Protein AF-A0A7R9VMQ3-F1 (afdb_monomer_lite)

Radius of gyration: 36.87 Å; chains: 1; bounding box: 60×58×88 Å

Organism: NCBI:txid2749911

InterPro domains:
  IPR011400 Eukaryotic translation initiation factor 3 subunit B [PTHR14068] (1-100)

Secondary structure (DSSP, 8-state):
---SSHHHHHHHHHHHTT-B-SSS-B-----HHHHHHHHSS--PPPPPPPPPPP-PPP-TTGGGG-TT-PEEEEEEETTEEEEEEE---SPPP-S--SHHHHHTT--

Sequence (107 aa):
VEFETAEEARQAVEVLADYKFDKNHSLSVYPYMRALELADVEEEEFTEPEPAPFVERPNTTSWLEDPSQRDEYVTRHGKETIVHWSDGKTDPVVDYAGEREKKAGVS

Foldseek 3Di:
DDDPDPVVLVVCQVPQDQDDPDPPDHDHHDDPVVVVVVVPDDPDDDDDDDDDDDDDDPDPCVLCVPPQNWDWDWDDDDPDIDIDTDNVPDDDDCPDDCVVCVVVVND

Structure (mmCIF, N/CA/C/O backbone):
data_AF-A0A7R9VMQ3-F1
#
_entry.id   AF-A0A7R9VMQ3-F1
#
loop_
_atom_site.group_PDB
_atom_site.id
_atom_site.type_symbol
_atom_site.label_atom_id
_atom_site.label_alt_id
_atom_site.label_comp_id
_atom_site.label_asym_id
_atom_site.label_entity_id
_atom_site.label_seq_id
_atom_site.pdbx_PDB_ins_code
_atom_site.Cartn_x
_atom_site.Cartn_y
_atom_site.Cartn_z
_atom_site.occupancy
_atom_site.B_iso_or_equiv
_atom_site.auth_seq_id
_atom_site.auth_comp_id
_atom_site.auth_asym_id
_atom_site.auth_atom_id
_atom_site.pdbx_PDB_model_num
ATOM 1 N N . VAL A 1 1 ? -30.090 -5.704 23.207 1.00 86.38 1 VAL A N 1
ATOM 2 C CA . VAL A 1 1 ? -30.437 -4.559 24.081 1.00 86.38 1 VAL A CA 1
ATOM 3 C C . VAL A 1 1 ? -30.575 -3.353 23.182 1.00 86.38 1 VAL A C 1
ATOM 5 O O . VAL A 1 1 ? -29.769 -3.225 22.268 1.00 86.38 1 VAL A O 1
ATOM 8 N N . GLU A 1 2 ? -31.597 -2.539 23.401 1.00 91.31 2 GLU A N 1
ATOM 9 C CA . GLU A 1 2 ? -31.855 -1.326 22.625 1.00 91.31 2 GLU A CA 1
ATOM 10 C C . GLU A 1 2 ? -31.667 -0.109 23.533 1.00 91.31 2 GLU A C 1
ATOM 12 O O . GLU A 1 2 ? -31.977 -0.176 24.723 1.00 91.31 2 GLU A O 1
ATOM 17 N N . PHE A 1 3 ? -31.123 0.969 22.975 1.00 93.25 3 PHE A N 1
ATOM 18 C CA . PHE A 1 3 ? -30.899 2.246 23.653 1.00 93.25 3 PHE A CA 1
ATOM 19 C C . PHE A 1 3 ? -31.629 3.342 22.881 1.00 93.25 3 PHE A C 1
ATOM 21 O O . PHE A 1 3 ? -31.793 3.231 21.664 1.00 93.25 3 PHE A O 1
ATOM 28 N N . GLU A 1 4 ? -32.054 4.398 23.573 1.00 94.00 4 GLU A N 1
ATOM 29 C CA . GLU A 1 4 ? -32.769 5.510 22.940 1.00 94.00 4 GLU A CA 1
ATOM 30 C C . GLU A 1 4 ? -31.830 6.334 22.056 1.00 94.00 4 GLU A C 1
ATOM 32 O O . GLU A 1 4 ? -32.233 6.833 21.002 1.00 94.00 4 GLU A O 1
ATOM 37 N N . THR A 1 5 ? -30.556 6.438 22.450 1.00 95.38 5 THR A N 1
ATOM 38 C CA . THR A 1 5 ? -29.541 7.166 21.687 1.00 95.38 5 THR A CA 1
ATO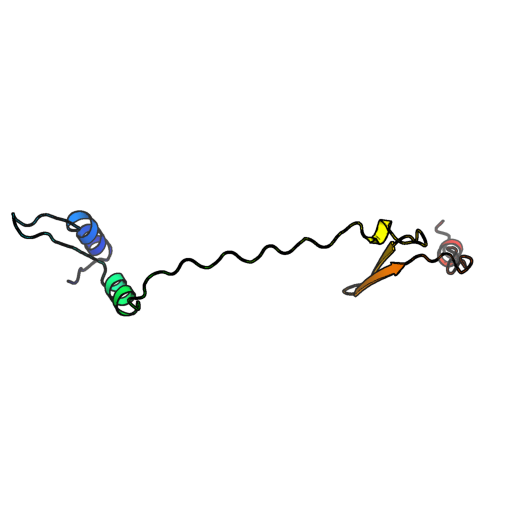M 39 C C . THR A 1 5 ? -28.323 6.310 21.342 1.00 95.38 5 THR A C 1
ATOM 41 O O . THR A 1 5 ? -27.923 5.393 22.061 1.00 95.38 5 THR A O 1
ATOM 44 N N . ALA A 1 6 ? -27.669 6.654 20.228 1.00 92.50 6 ALA A N 1
ATOM 45 C CA . ALA A 1 6 ? -26.414 6.019 19.827 1.00 92.50 6 ALA A CA 1
ATOM 46 C C . ALA A 1 6 ? -25.276 6.267 20.833 1.00 92.50 6 ALA A C 1
ATOM 48 O O . ALA A 1 6 ? -24.347 5.469 20.917 1.00 92.50 6 ALA A O 1
ATOM 49 N N . G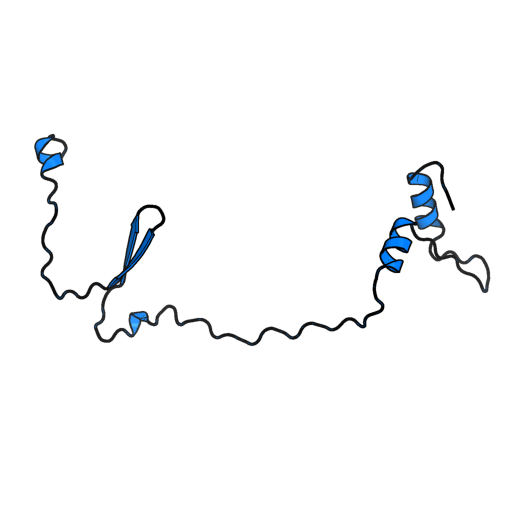LU A 1 7 ? -25.341 7.368 21.582 1.00 94.75 7 GLU A N 1
ATOM 50 C CA . GLU A 1 7 ? -24.322 7.721 22.566 1.00 94.75 7 GLU A CA 1
ATOM 51 C C . GLU A 1 7 ? -24.403 6.829 23.806 1.00 94.75 7 GLU A C 1
ATOM 53 O O . GLU A 1 7 ? -23.390 6.284 24.235 1.00 94.75 7 GLU A O 1
ATOM 58 N N . GLU A 1 8 ? -25.611 6.579 24.314 1.00 93.50 8 GLU A N 1
ATOM 59 C CA . GLU A 1 8 ? -25.837 5.631 25.413 1.00 93.50 8 GLU A CA 1
ATOM 60 C C . GLU A 1 8 ? -25.359 4.222 25.052 1.00 93.50 8 GLU A C 1
ATOM 62 O O . GLU A 1 8 ? -24.715 3.557 25.862 1.00 93.50 8 GLU A O 1
ATOM 67 N N . ALA A 1 9 ? -25.607 3.781 23.814 1.00 93.44 9 ALA A N 1
ATOM 68 C CA . ALA A 1 9 ? -25.124 2.490 23.336 1.00 93.44 9 ALA A CA 1
ATOM 69 C C . ALA A 1 9 ? -23.587 2.408 23.332 1.00 93.44 9 ALA A C 1
ATOM 71 O O . ALA A 1 9 ? -23.027 1.373 23.697 1.00 93.44 9 ALA A O 1
ATOM 72 N N . ARG A 1 10 ? -22.891 3.488 22.948 1.00 93.50 10 ARG A N 1
ATOM 73 C CA . ARG A 1 10 ? -21.419 3.544 22.992 1.00 93.50 10 ARG A CA 1
ATOM 74 C C . ARG A 1 10 ? -20.894 3.544 24.420 1.00 93.50 10 ARG A C 1
ATOM 76 O O . ARG A 1 10 ? -19.988 2.772 24.717 1.00 93.50 10 ARG A O 1
ATOM 83 N N . GLN A 1 11 ? -21.492 4.344 25.298 1.00 95.12 11 GLN A N 1
ATOM 84 C CA . GLN A 1 11 ? -21.124 4.381 26.714 1.00 95.12 11 GLN A CA 1
ATOM 85 C C . GLN A 1 11 ? -21.321 3.018 27.379 1.00 95.12 11 GLN A C 1
ATOM 87 O O . GLN A 1 11 ? -20.475 2.577 28.152 1.00 95.12 11 GLN A O 1
ATOM 92 N N . ALA A 1 12 ? -22.400 2.307 27.045 1.00 93.62 12 ALA A N 1
ATOM 93 C CA . ALA A 1 12 ? -22.627 0.958 27.545 1.00 93.62 12 ALA A CA 1
ATOM 94 C C . ALA A 1 12 ? -21.522 -0.015 27.109 1.00 93.62 12 ALA A C 1
ATOM 96 O O . ALA A 1 12 ? -21.071 -0.812 27.928 1.00 93.62 12 ALA A O 1
ATOM 97 N N . VAL A 1 13 ? -21.053 0.059 25.857 1.00 94.56 13 VAL A N 1
ATOM 98 C CA . VAL A 1 13 ? -19.908 -0.744 25.391 1.00 94.56 13 VAL A CA 1
ATOM 99 C C . VAL A 1 13 ? -18.642 -0.378 26.168 1.00 94.56 13 VAL A C 1
ATOM 101 O O . VAL A 1 13 ? -17.968 -1.271 26.665 1.00 94.56 13 VAL A O 1
ATOM 104 N N . GLU A 1 14 ? -18.340 0.911 26.320 1.00 94.44 14 GLU A N 1
ATOM 105 C CA . GLU A 1 14 ? -17.126 1.382 27.003 1.00 94.44 14 GLU A CA 1
ATOM 106 C C . GLU A 1 14 ? -17.073 0.970 28.482 1.00 94.44 14 GLU A C 1
ATOM 108 O O . GLU A 1 14 ? -16.021 0.580 28.982 1.00 94.44 14 GLU A O 1
ATOM 113 N N . VAL A 1 15 ? -18.207 1.027 29.183 1.00 93.88 15 VAL A N 1
ATOM 114 C CA . VAL A 1 15 ? -18.274 0.745 30.625 1.00 93.88 15 VAL A CA 1
ATOM 115 C C . VAL A 1 15 ? -18.401 -0.749 30.925 1.00 93.88 15 VAL A C 1
ATOM 117 O O . VAL A 1 15 ? -17.883 -1.216 31.940 1.00 93.88 15 VAL A O 1
ATOM 120 N N . LEU A 1 16 ? -19.131 -1.500 30.095 1.00 95.06 16 LEU A N 1
ATOM 121 C CA . LEU A 1 16 ? -19.510 -2.882 30.404 1.00 95.06 16 LEU A CA 1
ATOM 122 C C . LEU A 1 16 ? -18.670 -3.934 29.677 1.00 95.06 16 LEU A C 1
ATOM 124 O O . LEU A 1 16 ? -18.741 -5.106 30.057 1.00 95.06 16 LEU A O 1
ATOM 128 N N . ALA A 1 17 ? -17.893 -3.562 28.655 1.00 92.94 17 ALA A N 1
ATOM 129 C CA . ALA A 1 17 ? -16.967 -4.495 28.024 1.00 92.94 17 ALA A CA 1
ATOM 130 C C . ALA A 1 17 ? -15.947 -5.011 29.052 1.00 92.94 17 ALA A C 1
ATOM 132 O O . ALA A 1 17 ? -15.322 -4.244 29.780 1.00 92.94 17 ALA A O 1
ATOM 133 N N . ASP A 1 18 ? -15.829 -6.335 29.133 1.00 93.06 18 ASP A N 1
ATOM 134 C CA . ASP A 1 18 ? -14.958 -7.078 30.049 1.00 93.06 18 ASP A CA 1
ATOM 135 C C . ASP A 1 18 ? -15.238 -6.864 31.548 1.00 93.06 18 ASP A C 1
ATOM 137 O O . ASP A 1 18 ? -14.464 -7.294 32.413 1.00 93.06 18 ASP A O 1
ATOM 141 N N . TYR A 1 19 ? -16.384 -6.268 31.891 1.00 93.69 19 TYR A N 1
ATOM 142 C CA . TYR A 1 19 ? -16.769 -6.028 33.276 1.00 93.69 19 TYR A CA 1
ATOM 143 C C . TYR A 1 19 ? -16.957 -7.347 34.042 1.00 93.69 19 TYR A C 1
ATOM 145 O O . TYR A 1 19 ? -17.706 -8.235 33.624 1.00 93.69 19 TYR A O 1
ATOM 153 N N . LYS A 1 20 ? -16.302 -7.477 35.204 1.00 95.00 20 LYS A N 1
ATOM 154 C CA . LYS A 1 20 ? -16.470 -8.619 36.117 1.00 95.00 20 LYS A CA 1
ATOM 155 C C . LYS A 1 20 ? -17.749 -8.443 36.924 1.00 95.00 20 LYS A C 1
ATOM 157 O O . LYS A 1 20 ? -17.775 -7.696 37.897 1.00 95.00 20 LYS A O 1
ATOM 162 N N . PHE A 1 21 ? -18.796 -9.150 36.513 1.00 92.50 21 PHE A N 1
ATOM 163 C CA . PHE A 1 21 ? -20.097 -9.099 37.169 1.00 92.50 21 PHE A CA 1
ATOM 164 C C . PHE A 1 21 ? -20.063 -9.793 38.534 1.00 92.50 21 PHE A C 1
ATOM 166 O O . PHE A 1 21 ? -20.564 -9.263 39.521 1.00 92.50 21 PHE A O 1
ATOM 173 N N . ASP A 1 22 ? -19.407 -10.952 38.604 1.00 94.25 22 ASP A N 1
ATOM 174 C CA . ASP A 1 22 ? -19.103 -11.638 39.856 1.00 94.25 22 ASP A CA 1
ATOM 175 C C . ASP A 1 22 ? -17.830 -12.496 39.718 1.00 94.25 22 ASP A C 1
ATOM 177 O O . ASP A 1 22 ? -17.041 -12.333 38.785 1.00 94.25 22 ASP A O 1
ATOM 181 N N . LYS A 1 23 ? -17.593 -13.407 40.672 1.00 93.50 23 LYS A N 1
ATOM 182 C CA . LYS A 1 23 ? -16.400 -14.265 40.696 1.00 93.50 23 LYS A CA 1
ATOM 183 C C . LYS A 1 23 ? -16.254 -15.146 39.446 1.00 93.50 23 LYS A C 1
ATOM 185 O O . LYS A 1 23 ? -15.127 -15.440 39.056 1.00 93.50 23 LYS A O 1
ATOM 190 N N . ASN A 1 24 ? -17.364 -15.581 38.857 1.00 95.62 24 ASN A N 1
ATOM 191 C CA . ASN A 1 24 ? -17.391 -16.559 37.772 1.00 95.62 24 ASN A CA 1
ATOM 192 C C . ASN A 1 24 ? -17.907 -15.974 36.451 1.00 95.62 24 ASN A C 1
ATOM 194 O O . ASN A 1 24 ? -17.747 -16.618 35.417 1.00 95.62 24 ASN A O 1
ATOM 198 N N . HIS A 1 25 ? -18.490 -14.773 36.463 1.00 94.62 25 HIS A N 1
ATOM 199 C CA . HIS A 1 25 ? -19.091 -14.167 35.279 1.00 94.62 25 HIS A CA 1
ATOM 200 C C . HIS A 1 25 ? -18.426 -12.837 34.906 1.00 94.62 25 HIS A C 1
ATOM 202 O O . HIS A 1 25 ? -18.245 -11.940 35.732 1.00 94.62 25 HIS A O 1
ATOM 208 N N . SER A 1 26 ? -18.107 -12.699 33.621 1.00 94.31 26 SER A N 1
ATOM 209 C CA . SER A 1 26 ? -17.750 -11.433 32.979 1.00 94.31 26 SER A CA 1
ATOM 210 C C . SER A 1 26 ? -18.707 -11.138 31.838 1.00 94.31 26 SER A C 1
ATOM 212 O O . SER A 1 26 ? -19.237 -12.055 31.213 1.00 94.31 26 SER A O 1
ATOM 214 N N . LEU A 1 27 ? -18.915 -9.853 31.583 1.00 94.44 27 LEU A N 1
ATOM 215 C CA . LEU A 1 27 ? -19.725 -9.370 30.479 1.00 94.44 27 LEU A CA 1
ATOM 216 C C . LEU A 1 27 ? -18.830 -9.043 29.285 1.00 94.44 27 LEU A C 1
ATOM 218 O O . LEU A 1 27 ? -17.762 -8.461 29.444 1.00 94.44 27 LEU A O 1
ATOM 222 N N . SER A 1 28 ? -19.300 -9.383 28.089 1.00 94.00 28 SER A N 1
ATOM 223 C CA . SER A 1 28 ? -18.720 -8.934 26.825 1.00 94.00 28 SER A CA 1
ATOM 224 C C . SER A 1 28 ? -19.826 -8.249 26.037 1.00 94.00 28 SER A C 1
ATOM 226 O O . SER A 1 28 ? -20.886 -8.834 25.806 1.00 94.00 28 SER A O 1
ATOM 228 N N . VAL A 1 29 ? -19.607 -6.987 25.680 1.00 94.62 29 VAL A N 1
ATOM 229 C CA . VAL A 1 29 ? -20.619 -6.135 25.052 1.00 94.62 29 VAL A CA 1
ATOM 230 C C . VAL A 1 29 ? -20.081 -5.652 23.715 1.00 94.62 29 VAL A C 1
ATOM 232 O O . VAL A 1 29 ? -19.010 -5.057 23.654 1.00 94.62 29 VAL A O 1
ATOM 235 N N . TYR A 1 30 ? -20.835 -5.901 22.645 1.00 93.38 30 TYR A N 1
ATOM 236 C CA . TYR A 1 30 ? -20.479 -5.506 21.284 1.00 93.38 30 TYR A CA 1
ATOM 237 C C . TYR A 1 30 ? -21.651 -4.789 20.608 1.00 93.38 30 TYR A C 1
ATOM 239 O O . TYR A 1 30 ? -22.810 -5.122 20.877 1.00 93.38 30 TYR A O 1
ATOM 247 N N . PRO A 1 31 ? -21.382 -3.834 19.699 1.00 93.94 31 PRO A N 1
ATOM 248 C CA . PRO A 1 31 ? -22.414 -3.268 18.841 1.00 93.94 31 PRO A CA 1
ATOM 249 C C . PRO A 1 31 ? -23.104 -4.353 18.009 1.00 93.94 31 PRO A C 1
ATOM 251 O O . PRO A 1 31 ? -22.452 -5.267 17.509 1.00 93.94 31 PRO A O 1
ATOM 254 N N . TYR A 1 32 ? -24.410 -4.211 17.781 1.00 92.69 32 TYR A N 1
ATOM 255 C CA . TYR A 1 32 ? -25.174 -5.178 16.985 1.00 92.69 32 TYR A CA 1
ATOM 256 C C . TYR A 1 32 ? -24.612 -5.355 15.565 1.00 92.69 32 TYR A C 1
ATOM 258 O O . TYR A 1 32 ? -24.455 -6.478 15.099 1.00 92.69 32 TYR A O 1
ATOM 266 N N . MET A 1 33 ? -24.213 -4.254 14.919 1.00 91.69 33 MET A N 1
ATOM 267 C CA . MET A 1 33 ? -23.572 -4.284 13.597 1.00 91.69 33 MET A CA 1
ATOM 268 C C . MET A 1 33 ? -22.321 -5.170 13.581 1.00 91.69 33 MET A C 1
ATOM 270 O O . MET A 1 33 ? -22.125 -5.932 12.643 1.00 91.69 33 MET A O 1
ATOM 274 N N . ARG A 1 34 ? -21.518 -5.139 14.652 1.00 91.44 34 ARG A N 1
ATOM 275 C CA . ARG A 1 34 ? -20.313 -5.964 14.764 1.00 91.44 34 ARG A CA 1
ATOM 276 C C . ARG A 1 34 ? -20.645 -7.454 14.851 1.00 91.44 34 ARG A C 1
ATOM 278 O O . ARG A 1 34 ? -19.911 -8.270 14.309 1.00 91.44 34 ARG A O 1
ATOM 285 N N . ALA A 1 35 ? -21.736 -7.808 15.527 1.00 90.38 35 ALA A N 1
ATOM 286 C CA . ALA A 1 35 ? -22.190 -9.193 15.603 1.00 90.38 35 ALA A CA 1
ATOM 287 C C . ALA 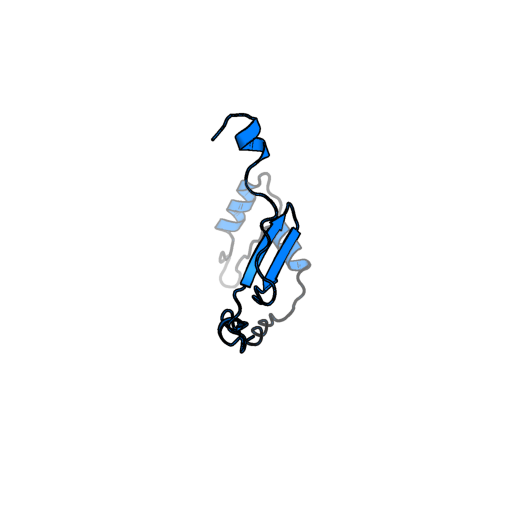A 1 35 ? -22.664 -9.710 14.236 1.00 90.38 35 ALA A C 1
ATOM 289 O O . ALA A 1 35 ? -22.387 -10.856 13.905 1.00 90.38 35 ALA A O 1
ATOM 290 N N . LEU A 1 36 ? -23.325 -8.864 13.437 1.00 92.94 36 LEU A N 1
ATOM 291 C CA . LEU A 1 36 ? -23.708 -9.211 12.066 1.00 92.94 36 LEU A CA 1
ATOM 292 C C . LEU A 1 36 ? -22.487 -9.399 11.166 1.00 92.94 36 LEU A C 1
ATOM 294 O O . LEU A 1 36 ? -22.399 -10.408 10.483 1.00 92.9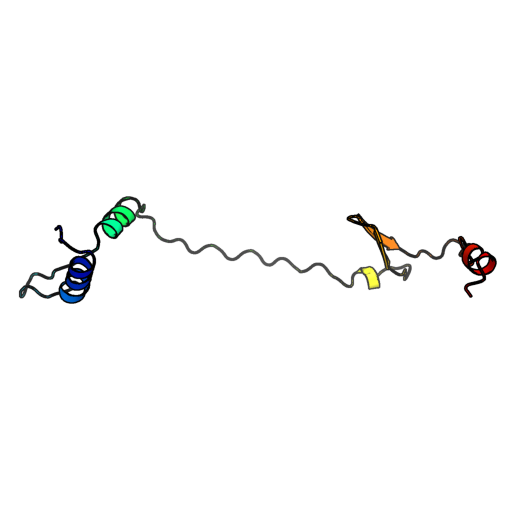4 36 LEU A O 1
ATOM 298 N N . GLU A 1 37 ? -21.521 -8.477 11.219 1.00 90.38 37 GLU A N 1
ATOM 299 C CA . GLU A 1 37 ? -20.264 -8.613 10.470 1.00 90.38 37 GLU A CA 1
ATOM 300 C C . GLU A 1 37 ? -19.557 -9.931 10.784 1.00 90.38 37 GLU A C 1
ATOM 302 O O . GLU A 1 37 ? -19.085 -10.602 9.879 1.00 90.38 37 GLU A O 1
ATOM 307 N N . LEU A 1 38 ? -19.481 -10.304 12.064 1.00 87.00 38 LEU A N 1
ATOM 308 C CA . LEU A 1 38 ? -18.827 -11.538 12.493 1.00 87.00 38 LEU A CA 1
ATOM 309 C C . LEU A 1 38 ? -19.624 -12.799 12.143 1.00 87.00 38 LEU A C 1
ATOM 311 O O . LEU A 1 38 ? -19.021 -13.856 12.017 1.00 87.00 38 LEU A O 1
ATOM 315 N N . ALA A 1 39 ? -20.947 -12.706 11.995 1.00 89.25 39 ALA A N 1
ATOM 316 C CA . ALA A 1 39 ? -21.781 -13.846 11.620 1.00 89.25 39 ALA A CA 1
ATOM 317 C C . ALA A 1 39 ? -21.549 -14.292 10.167 1.00 89.25 39 ALA A C 1
ATOM 319 O O . ALA A 1 39 ? -21.725 -15.469 9.864 1.00 89.25 39 ALA A O 1
ATOM 320 N N . ASP A 1 40 ? -21.143 -13.362 9.300 1.00 87.75 40 ASP A N 1
ATOM 321 C CA . ASP A 1 40 ? -20.875 -13.616 7.881 1.00 87.75 40 ASP A CA 1
ATOM 322 C C . ASP A 1 40 ? -19.391 -13.924 7.593 1.00 87.75 40 ASP A C 1
ATOM 324 O O . ASP A 1 40 ? -19.031 -14.221 6.454 1.00 87.75 40 ASP A O 1
ATOM 328 N N . VAL A 1 41 ? -18.510 -13.838 8.597 1.00 85.50 41 VAL A N 1
ATOM 329 C CA . VAL A 1 41 ? -17.090 -14.182 8.444 1.00 85.50 41 VAL A CA 1
ATOM 330 C C . VAL A 1 41 ? -16.936 -15.696 8.528 1.00 85.50 41 VAL A C 1
ATOM 332 O O . VAL A 1 41 ? -17.247 -16.304 9.550 1.00 85.50 41 VAL A O 1
ATOM 335 N N . GLU A 1 42 ? -16.428 -16.302 7.458 1.00 81.81 42 GLU A N 1
ATOM 336 C CA . GLU A 1 42 ? -16.066 -17.717 7.454 1.00 81.81 42 GLU A CA 1
ATOM 337 C C . GLU A 1 42 ? -14.909 -17.965 8.437 1.00 81.81 42 GLU A C 1
ATOM 339 O O . GLU A 1 42 ? -13.933 -17.211 8.487 1.00 81.81 42 GLU A O 1
ATOM 344 N N . GLU A 1 43 ? -15.031 -19.020 9.248 1.00 79.06 43 GLU A N 1
ATOM 345 C CA . GLU A 1 43 ? -13.979 -19.466 10.165 1.00 79.06 43 GLU A CA 1
ATOM 346 C C . GLU A 1 43 ? -12.852 -20.147 9.369 1.00 79.06 43 GLU A C 1
ATOM 348 O O . GLU A 1 43 ? -12.717 -21.369 9.365 1.00 79.06 43 GLU A O 1
ATOM 353 N N . GLU A 1 44 ? -12.052 -19.353 8.659 1.00 83.00 44 GLU A N 1
ATOM 354 C CA . GLU A 1 44 ? -10.859 -19.826 7.958 1.00 83.00 44 GLU A CA 1
ATOM 355 C C . GLU A 1 44 ? -9.587 -19.481 8.742 1.00 83.00 44 GLU A C 1
ATOM 357 O O . GLU A 1 44 ? -9.446 -18.398 9.322 1.00 83.00 44 GLU A O 1
ATOM 362 N N . GLU A 1 45 ? -8.629 -20.409 8.761 1.00 86.00 45 GLU A N 1
ATOM 363 C CA . GLU A 1 45 ? -7.290 -20.112 9.262 1.00 86.00 45 GLU A CA 1
ATOM 364 C C . GLU A 1 45 ? -6.612 -19.123 8.312 1.00 86.00 45 GLU A C 1
ATOM 366 O O . GLU A 1 45 ? -6.503 -19.363 7.109 1.00 86.00 45 GLU A O 1
ATOM 371 N N . PHE A 1 46 ? -6.134 -18.001 8.851 1.00 86.44 46 PHE A N 1
ATOM 372 C CA . PHE A 1 46 ? -5.376 -17.036 8.066 1.00 86.44 46 PHE A CA 1
ATOM 373 C C . PHE A 1 46 ? -4.119 -17.694 7.481 1.00 86.44 46 PHE A C 1
ATOM 375 O O . PHE A 1 46 ? -3.225 -18.112 8.221 1.00 86.44 46 PHE A O 1
ATOM 382 N N . THR A 1 47 ? -4.021 -17.729 6.153 1.00 88.44 47 THR A N 1
ATOM 383 C CA . THR A 1 47 ? -2.816 -18.155 5.437 1.00 88.44 47 THR A CA 1
ATOM 384 C C . THR A 1 47 ? -2.044 -16.934 4.954 1.00 88.44 47 THR A C 1
ATOM 386 O O . THR A 1 47 ? -2.549 -16.163 4.133 1.00 88.44 47 THR A O 1
ATOM 389 N N . GLU A 1 48 ? -0.816 -16.757 5.441 1.00 90.56 48 GLU A N 1
ATOM 390 C CA . GLU A 1 48 ? 0.070 -15.704 4.943 1.00 90.56 48 GLU A CA 1
ATOM 391 C C . GLU A 1 48 ? 0.358 -15.930 3.445 1.00 90.56 48 GLU A C 1
ATOM 393 O O . GLU A 1 48 ? 0.671 -17.056 3.049 1.00 90.56 48 GLU A O 1
ATOM 398 N N . PRO A 1 49 ? 0.218 -14.906 2.582 1.00 90.25 49 PRO A N 1
ATOM 399 C CA . PRO A 1 49 ? 0.509 -15.063 1.166 1.00 90.25 49 PRO A CA 1
ATOM 400 C C . PRO A 1 49 ? 2.006 -15.283 0.947 1.00 90.25 49 PRO A C 1
ATOM 402 O O . PRO A 1 49 ? 2.843 -14.566 1.496 1.00 90.25 49 PRO A O 1
ATOM 405 N N . GLU A 1 50 ? 2.341 -16.232 0.076 1.00 91.62 50 GLU A N 1
ATOM 406 C CA . GLU A 1 50 ? 3.725 -16.455 -0.334 1.00 91.62 50 GLU A CA 1
ATOM 407 C C . GLU A 1 50 ? 4.292 -15.201 -1.028 1.00 91.62 50 GLU A C 1
ATOM 409 O O . GLU A 1 50 ? 3.622 -14.607 -1.887 1.00 91.62 50 GLU A O 1
ATOM 414 N N . PRO A 1 51 ? 5.525 -14.777 -0.696 1.00 90.38 51 PRO A N 1
ATOM 415 C CA . PRO A 1 51 ? 6.151 -13.644 -1.354 1.00 90.38 51 PRO A CA 1
ATOM 416 C C . PRO A 1 51 ? 6.312 -13.926 -2.849 1.00 90.38 51 PRO A C 1
ATOM 418 O O . PRO A 1 51 ? 6.686 -15.025 -3.265 1.00 90.38 51 PRO A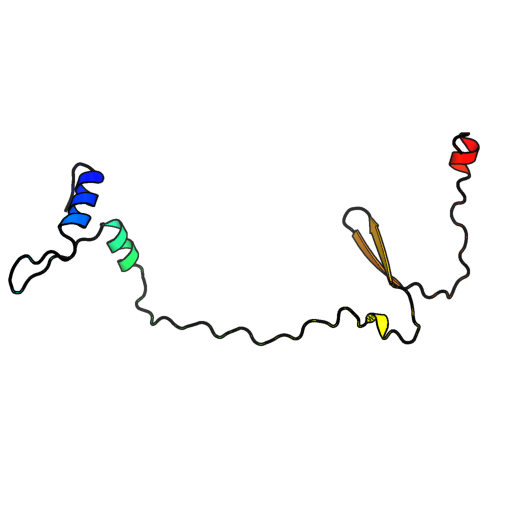 O 1
ATOM 421 N N . ALA A 1 52 ? 6.062 -12.908 -3.673 1.00 88.38 52 ALA A N 1
ATOM 422 C CA . ALA A 1 52 ? 6.264 -13.026 -5.110 1.00 88.38 52 ALA A CA 1
ATOM 423 C C . ALA A 1 52 ? 7.723 -13.428 -5.414 1.00 88.38 52 ALA A C 1
ATOM 425 O O . ALA A 1 52 ? 8.647 -12.912 -4.774 1.00 88.38 52 ALA A O 1
ATOM 426 N N . PRO A 1 53 ? 7.955 -14.319 -6.397 1.00 92.81 53 PRO A N 1
ATOM 427 C CA . PRO A 1 53 ? 9.305 -14.694 -6.782 1.00 92.81 53 PRO A CA 1
ATOM 428 C C . PRO A 1 53 ? 10.076 -13.464 -7.262 1.00 92.81 53 PRO A C 1
ATOM 430 O O . PRO A 1 53 ? 9.519 -12.554 -7.882 1.00 92.81 53 PRO A O 1
ATOM 433 N N . PHE A 1 54 ? 11.379 -13.444 -6.992 1.00 91.06 54 PHE A N 1
ATOM 434 C CA . PHE A 1 54 ? 12.248 -12.393 -7.501 1.00 91.06 54 PHE A CA 1
ATOM 435 C C . PHE A 1 54 ? 12.249 -12.402 -9.035 1.00 91.06 54 PHE A C 1
ATOM 437 O O . PHE A 1 54 ? 12.544 -13.420 -9.660 1.00 91.06 54 PHE A O 1
ATOM 444 N N . VAL A 1 55 ? 11.944 -11.250 -9.630 1.00 90.38 55 VAL A N 1
ATOM 445 C CA . VAL A 1 55 ? 12.063 -11.010 -11.070 1.00 90.38 55 VAL A CA 1
ATOM 446 C C . VAL A 1 55 ? 13.230 -10.055 -11.278 1.00 90.38 55 VAL A C 1
ATOM 448 O O . VAL A 1 55 ? 13.206 -8.923 -10.784 1.00 90.38 55 VAL A O 1
ATOM 451 N N . GLU A 1 56 ? 14.258 -10.511 -11.996 1.00 88.62 56 GLU A N 1
ATOM 452 C CA . GLU A 1 56 ? 15.376 -9.652 -12.382 1.00 88.62 56 GLU A CA 1
ATOM 453 C C . GLU A 1 56 ? 14.865 -8.442 -13.160 1.00 88.62 56 GLU A C 1
ATOM 455 O O . GLU A 1 56 ? 14.016 -8.545 -14.050 1.00 88.62 56 GLU A O 1
ATOM 460 N N . ARG A 1 57 ? 15.382 -7.262 -12.811 1.00 85.56 57 ARG A N 1
ATOM 461 C CA . ARG A 1 57 ? 15.030 -6.044 -13.535 1.00 85.56 57 ARG A CA 1
ATOM 462 C C . ARG A 1 57 ? 15.615 -6.128 -14.947 1.00 85.56 57 ARG A C 1
ATOM 464 O O . ARG A 1 57 ? 16.774 -6.519 -15.082 1.00 85.56 57 ARG A O 1
ATOM 471 N N . PRO A 1 58 ? 14.866 -5.721 -15.985 1.00 85.44 58 PRO A N 1
ATOM 472 C CA . PRO A 1 58 ? 15.425 -5.632 -17.326 1.00 85.44 58 PRO A CA 1
ATOM 473 C C . PRO A 1 58 ? 16.644 -4.699 -17.329 1.00 85.44 58 PRO A C 1
ATOM 475 O O . PRO A 1 58 ? 16.634 -3.650 -16.679 1.00 85.44 58 PRO A O 1
ATOM 478 N N . ASN A 1 59 ? 17.694 -5.081 -18.061 1.00 85.69 59 ASN A N 1
ATOM 479 C CA . ASN A 1 59 ? 18.903 -4.274 -18.214 1.00 85.69 59 ASN A CA 1
ATOM 480 C C . ASN A 1 59 ? 18.580 -3.001 -19.019 1.00 85.69 59 ASN A C 1
ATOM 482 O O . ASN A 1 59 ? 18.490 -3.032 -20.249 1.00 85.69 59 ASN A O 1
ATOM 486 N N . THR A 1 60 ? 18.432 -1.871 -18.323 1.00 83.00 60 THR A N 1
ATOM 487 C CA . THR A 1 60 ? 18.124 -0.556 -18.919 1.00 83.00 60 THR A CA 1
ATOM 488 C C . THR A 1 60 ? 19.273 0.025 -19.742 1.00 83.00 60 THR A C 1
ATOM 490 O O . THR A 1 60 ? 19.094 1.027 -20.424 1.00 83.00 60 THR A O 1
ATOM 493 N N . THR A 1 61 ? 20.458 -0.577 -19.664 1.00 82.69 61 THR A N 1
ATOM 494 C CA . THR A 1 61 ? 21.659 -0.181 -20.406 1.00 82.69 61 THR A CA 1
ATOM 495 C C . THR A 1 61 ? 22.035 -1.178 -21.495 1.00 82.69 61 THR A C 1
ATOM 497 O O . THR A 1 61 ? 23.096 -1.047 -22.087 1.00 82.69 61 THR A O 1
ATOM 500 N N . SER A 1 62 ? 21.172 -2.154 -21.793 1.00 83.19 62 SER A N 1
ATOM 501 C CA . SER A 1 62 ? 21.411 -3.147 -22.853 1.00 83.19 62 SER A CA 1
ATOM 502 C C . SER A 1 62 ? 21.679 -2.516 -24.225 1.00 83.19 62 SER A C 1
ATOM 504 O O . SER A 1 62 ? 22.444 -3.064 -25.009 1.00 83.19 62 SER A O 1
ATOM 506 N N . TRP A 1 63 ? 21.130 -1.330 -24.498 1.00 80.31 63 TRP A N 1
ATOM 507 C CA . TRP A 1 63 ? 21.405 -0.567 -25.719 1.00 80.31 63 TRP A CA 1
ATOM 508 C C . TRP A 1 63 ? 22.868 -0.092 -25.838 1.00 80.31 63 TRP A C 1
ATOM 510 O O . TRP A 1 63 ? 23.356 0.068 -26.951 1.00 80.31 63 TRP A O 1
ATOM 520 N N . LEU A 1 64 ? 23.602 0.070 -24.725 1.00 82.38 64 LEU A N 1
ATOM 521 C CA . LEU A 1 64 ? 25.039 0.396 -24.747 1.00 82.38 64 LEU A CA 1
ATOM 522 C C . LEU A 1 64 ? 25.895 -0.763 -25.270 1.00 82.38 64 LEU A C 1
ATOM 524 O O . LEU A 1 64 ? 27.030 -0.552 -25.688 1.00 82.38 64 LEU A O 1
ATOM 528 N N . GLU A 1 65 ? 25.364 -1.985 -25.233 1.00 84.69 65 GLU A N 1
ATOM 529 C CA . GLU A 1 65 ? 26.024 -3.182 -25.754 1.00 84.69 65 GLU A CA 1
ATOM 530 C C . GLU A 1 65 ? 25.767 -3.367 -27.263 1.00 84.69 65 GLU A C 1
ATOM 532 O O . GLU A 1 65 ? 26.181 -4.378 -27.832 1.00 84.69 65 GLU A O 1
ATOM 537 N N . ASP A 1 66 ? 25.099 -2.410 -27.931 1.00 83.31 66 ASP A N 1
ATOM 538 C CA . ASP A 1 66 ? 24.830 -2.470 -29.370 1.00 83.31 66 ASP A CA 1
ATOM 539 C C . ASP A 1 66 ? 26.145 -2.575 -30.170 1.00 83.31 66 ASP A C 1
ATOM 541 O O . ASP A 1 66 ? 26.959 -1.647 -30.152 1.00 83.31 66 ASP A O 1
ATOM 545 N N . PRO A 1 67 ? 26.360 -3.654 -30.952 1.00 84.44 67 PRO A N 1
ATOM 546 C CA . PRO A 1 67 ? 27.592 -3.828 -31.725 1.00 84.44 67 PRO A CA 1
ATOM 547 C C . PRO A 1 67 ? 27.826 -2.725 -32.759 1.00 84.44 67 PRO A C 1
ATOM 549 O O . PRO A 1 67 ? 28.958 -2.506 -33.188 1.00 84.44 67 PRO A O 1
ATOM 552 N N . SER A 1 68 ? 26.749 -2.060 -33.186 1.00 84.25 68 SER A N 1
ATOM 553 C CA . SER A 1 68 ? 26.796 -0.977 -34.167 1.00 84.25 68 SER A CA 1
ATOM 554 C C . SER A 1 68 ? 26.945 0.405 -33.520 1.00 84.25 68 SER A C 1
ATOM 556 O O . SER A 1 68 ? 27.008 1.383 -34.260 1.00 84.25 68 SER A O 1
ATOM 558 N N . GLN A 1 69 ? 27.022 0.486 -32.181 1.00 82.81 69 GLN A N 1
ATOM 559 C CA . GLN A 1 69 ? 27.152 1.725 -31.398 1.00 82.81 69 GLN A CA 1
ATOM 560 C C . GLN A 1 69 ? 26.153 2.807 -31.837 1.00 82.81 69 GLN A C 1
ATOM 562 O O . GLN A 1 69 ? 26.504 3.978 -31.967 1.00 82.81 69 GLN A O 1
ATOM 567 N N . ARG A 1 70 ? 24.918 2.394 -32.145 1.00 87.12 70 ARG A N 1
ATOM 568 C CA . ARG A 1 70 ? 23.874 3.288 -32.650 1.00 87.12 70 ARG A CA 1
ATOM 569 C C . ARG A 1 70 ? 23.251 4.087 -31.514 1.00 87.12 70 ARG A C 1
ATOM 571 O O . ARG A 1 70 ? 23.035 3.565 -30.424 1.00 87.12 70 ARG A O 1
ATOM 578 N N . ASP A 1 71 ? 22.864 5.318 -31.823 1.00 87.12 71 ASP A N 1
ATOM 579 C CA . ASP A 1 71 ? 22.086 6.144 -30.905 1.00 87.12 71 ASP A CA 1
ATOM 580 C C . ASP A 1 71 ? 20.593 5.796 -31.002 1.00 87.12 71 ASP A C 1
ATOM 582 O O . ASP A 1 71 ? 20.043 5.663 -32.102 1.00 87.12 71 ASP A O 1
ATOM 586 N N . GLU A 1 72 ? 19.914 5.698 -29.858 1.00 89.38 72 GLU A N 1
ATOM 587 C CA . GLU A 1 72 ? 18.451 5.670 -29.794 1.00 89.38 72 GLU A CA 1
ATOM 588 C C . GLU A 1 72 ? 17.887 7.091 -29.657 1.00 89.38 72 GLU A C 1
ATOM 590 O O . GLU A 1 72 ? 18.389 7.911 -28.886 1.00 89.38 72 GLU A O 1
ATOM 595 N N . TYR A 1 73 ? 16.795 7.384 -30.363 1.00 87.81 73 TYR A N 1
ATOM 596 C CA . TYR A 1 73 ? 16.058 8.638 -30.209 1.00 87.81 73 TYR A CA 1
ATOM 597 C C . TYR A 1 73 ? 14.547 8.409 -30.186 1.00 87.81 73 TYR A C 1
ATOM 599 O O . TYR A 1 73 ? 14.017 7.462 -30.770 1.00 87.81 73 TYR A O 1
ATOM 607 N N . VAL A 1 74 ? 13.831 9.302 -29.503 1.00 92.75 74 VAL A N 1
ATOM 608 C CA . VAL A 1 74 ? 12.380 9.204 -29.314 1.00 92.75 74 VAL A CA 1
ATOM 609 C C . VAL A 1 74 ? 11.669 10.241 -30.167 1.00 92.75 74 VAL A C 1
ATOM 611 O O . VAL A 1 74 ? 11.987 11.427 -30.113 1.00 92.75 74 VAL A O 1
ATOM 614 N N . THR A 1 75 ? 10.645 9.802 -30.895 1.00 92.25 75 THR A N 1
ATOM 615 C CA . THR A 1 75 ? 9.687 10.688 -31.559 1.00 92.25 75 THR A CA 1
ATOM 616 C C . THR A 1 75 ? 8.333 10.564 -30.872 1.00 92.25 75 THR A C 1
ATOM 618 O O . THR A 1 75 ? 7.781 9.470 -30.745 1.00 92.25 75 THR A O 1
ATOM 621 N N . ARG A 1 76 ? 7.787 11.694 -30.409 1.00 93.81 76 ARG A N 1
ATOM 622 C CA . ARG A 1 76 ? 6.474 11.762 -29.759 1.00 93.81 76 ARG A CA 1
ATOM 623 C C . ARG A 1 76 ? 5.549 12.690 -30.531 1.00 93.81 76 ARG A C 1
ATOM 625 O O . ARG A 1 76 ? 5.860 13.865 -30.704 1.00 93.81 76 ARG A O 1
ATOM 632 N N . HIS A 1 77 ? 4.382 12.180 -30.912 1.00 93.38 77 HIS A N 1
ATOM 633 C CA . HIS A 1 77 ? 3.341 12.961 -31.569 1.00 93.38 77 HIS A CA 1
ATOM 634 C C . HIS A 1 77 ? 1.972 12.628 -30.965 1.00 93.38 77 HIS A C 1
ATOM 636 O O . HIS A 1 77 ? 1.465 11.514 -31.077 1.00 93.38 77 HIS A O 1
ATOM 642 N N . GLY A 1 78 ? 1.376 13.594 -30.262 1.00 93.81 78 GLY A N 1
ATOM 643 C CA . GLY A 1 78 ? 0.111 13.394 -29.554 1.00 93.81 78 GLY A CA 1
ATOM 644 C C . GLY A 1 78 ? 0.187 12.265 -28.517 1.00 93.81 78 GLY A C 1
ATOM 645 O O . GLY A 1 78 ? 0.849 12.403 -27.484 1.00 93.81 78 GLY A O 1
ATOM 646 N N . LYS A 1 79 ? -0.528 11.165 -28.790 1.00 94.81 79 LYS A N 1
ATOM 647 C CA . LYS A 1 79 ? -0.576 9.951 -27.952 1.00 94.81 79 LYS A CA 1
ATOM 648 C C . LYS A 1 79 ? 0.394 8.857 -28.409 1.00 94.81 79 LYS A C 1
ATOM 650 O O . LYS A 1 79 ? 0.491 7.833 -27.744 1.00 94.81 79 LYS A O 1
ATOM 655 N N . GLU A 1 80 ? 1.096 9.068 -29.516 1.00 92.06 80 GLU A N 1
ATOM 656 C CA . GLU A 1 80 ? 2.038 8.105 -30.076 1.00 92.06 80 GLU A CA 1
ATOM 657 C C . GLU A 1 80 ? 3.459 8.419 -29.605 1.00 92.06 80 GLU A C 1
ATOM 659 O O . GLU A 1 80 ? 3.869 9.579 -29.495 1.00 92.06 80 GLU A O 1
ATOM 664 N N . THR A 1 81 ? 4.211 7.376 -29.272 1.00 94.88 81 THR A N 1
ATOM 665 C CA . THR A 1 81 ? 5.621 7.455 -28.881 1.00 94.88 81 THR A CA 1
ATOM 666 C C . THR A 1 81 ? 6.340 6.289 -29.529 1.00 94.88 81 THR A C 1
ATOM 668 O O . THR A 1 81 ? 5.947 5.140 -29.338 1.00 94.88 81 THR A O 1
ATOM 671 N N . ILE A 1 82 ? 7.363 6.601 -30.317 1.00 93.62 82 ILE A N 1
ATOM 672 C CA . ILE A 1 82 ? 8.138 5.625 -31.076 1.00 93.62 82 ILE A CA 1
ATOM 673 C C . ILE A 1 82 ? 9.616 5.842 -30.754 1.00 93.62 82 ILE A C 1
ATOM 675 O O . ILE A 1 82 ? 10.084 6.983 -30.710 1.00 93.62 82 ILE A O 1
ATOM 679 N N . VAL A 1 83 ? 10.335 4.747 -30.512 1.00 90.94 83 VAL A N 1
ATOM 680 C CA . VAL A 1 83 ? 11.793 4.735 -30.341 1.00 90.94 83 VAL A CA 1
ATOM 681 C C . VAL A 1 83 ? 12.418 4.276 -31.653 1.00 90.94 83 VAL A C 1
ATOM 683 O O . VAL A 1 83 ? 12.007 3.262 -32.220 1.00 90.94 83 VAL A O 1
ATOM 686 N N . HIS A 1 84 ? 13.388 5.037 -32.143 1.00 88.81 84 HIS A N 1
ATOM 687 C CA . HIS A 1 84 ? 14.097 4.787 -33.391 1.00 88.81 84 HIS A CA 1
ATOM 688 C C . HIS A 1 84 ? 15.597 4.644 -33.136 1.00 88.81 84 HIS A C 1
ATOM 690 O O . HIS A 1 84 ? 16.129 5.215 -32.187 1.00 88.81 84 HIS A O 1
ATOM 696 N N . TRP A 1 85 ? 16.274 3.924 -34.030 1.00 88.38 85 TRP A N 1
ATOM 697 C CA . TRP A 1 85 ? 17.730 3.810 -34.061 1.00 88.38 85 TRP A CA 1
ATOM 698 C C . TRP A 1 85 ? 18.303 4.708 -35.153 1.00 88.38 85 TRP A C 1
ATOM 700 O O . TRP A 1 85 ? 17.850 4.653 -36.297 1.00 88.38 85 TRP A O 1
ATOM 710 N N . SER A 1 86 ? 19.331 5.481 -34.820 1.00 85.44 86 SER A N 1
ATOM 711 C CA . SER A 1 86 ? 20.152 6.197 -35.792 1.00 85.44 86 SER A CA 1
ATOM 712 C C . SER A 1 86 ? 21.201 5.238 -36.346 1.00 85.44 86 SER A C 1
ATOM 714 O O . SER A 1 86 ? 22.178 4.919 -35.674 1.00 85.44 86 SER A O 1
ATOM 716 N N . ASP A 1 87 ? 20.983 4.711 -37.553 1.00 81.19 87 ASP A N 1
ATOM 717 C CA . ASP A 1 87 ? 21.912 3.760 -38.169 1.00 81.19 87 ASP A CA 1
ATOM 718 C C . ASP A 1 87 ? 22.960 4.415 -39.082 1.00 81.19 87 ASP A C 1
ATOM 720 O O . ASP A 1 87 ? 23.854 3.720 -39.562 1.00 81.19 87 ASP A O 1
ATOM 724 N N . GLY A 1 88 ? 22.876 5.736 -39.301 1.00 71.62 88 GLY A N 1
ATOM 725 C CA . GLY A 1 88 ? 23.859 6.530 -40.050 1.00 71.62 88 GLY A CA 1
ATOM 726 C C . GLY A 1 88 ? 24.103 6.063 -41.490 1.00 71.62 88 GLY A C 1
ATOM 727 O O . GLY A 1 88 ? 25.070 6.492 -42.112 1.00 71.62 88 GLY A O 1
ATOM 728 N N . LYS A 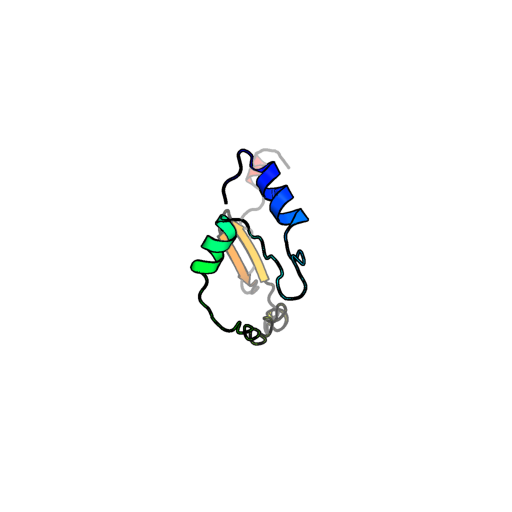1 89 ? 23.266 5.164 -42.029 1.00 73.31 89 LYS A N 1
ATOM 729 C CA . LYS A 1 89 ? 23.502 4.521 -43.335 1.00 73.31 89 LYS A CA 1
ATOM 730 C C . LYS A 1 89 ? 23.188 5.422 -44.522 1.00 73.31 89 LYS A C 1
ATOM 732 O O . LYS A 1 89 ? 23.592 5.115 -45.640 1.00 73.31 89 LYS A O 1
ATOM 737 N N . THR A 1 90 ? 22.449 6.497 -44.293 1.00 75.00 90 THR A N 1
ATOM 738 C CA . THR A 1 90 ? 22.065 7.472 -45.312 1.00 75.00 90 THR A CA 1
ATOM 739 C C . THR A 1 90 ? 22.586 8.841 -44.931 1.00 75.00 90 THR A C 1
ATOM 741 O O . THR A 1 90 ? 22.400 9.269 -43.790 1.00 75.00 90 THR A O 1
ATOM 744 N N . ASP A 1 91 ? 23.178 9.541 -45.898 1.00 79.75 91 ASP A N 1
ATOM 745 C CA . ASP A 1 91 ? 23.543 10.941 -45.717 1.00 79.75 91 ASP A CA 1
ATOM 746 C C . ASP A 1 91 ? 22.298 11.752 -45.320 1.00 79.75 91 ASP A C 1
ATOM 748 O O . ASP A 1 91 ? 21.233 11.583 -45.928 1.00 79.75 91 ASP A O 1
ATOM 752 N N . PRO A 1 92 ? 22.397 12.620 -44.299 1.00 75.56 92 PRO A N 1
ATOM 753 C CA . PRO A 1 92 ? 21.270 13.425 -43.868 1.00 75.56 92 PRO A CA 1
ATOM 754 C C . PRO A 1 92 ? 20.849 14.360 -45.002 1.00 75.56 92 PRO A C 1
ATOM 756 O O . PRO A 1 92 ? 21.625 15.193 -45.474 1.00 75.56 92 PRO A O 1
ATOM 759 N N . VAL A 1 93 ? 19.595 14.237 -45.428 1.00 81.12 93 VAL A N 1
ATOM 760 C CA . VAL A 1 93 ? 18.995 15.147 -46.402 1.00 81.12 93 VAL A CA 1
ATOM 761 C C . VAL A 1 93 ? 18.279 16.253 -45.642 1.00 81.12 93 VAL A C 1
ATOM 763 O O . VAL A 1 93 ? 17.474 15.992 -44.748 1.00 81.12 93 VAL A O 1
ATOM 766 N N . VAL A 1 94 ? 18.573 17.502 -45.996 1.00 83.19 94 VAL A N 1
ATOM 767 C CA . VAL A 1 94 ? 17.867 18.658 -45.440 1.00 83.19 94 VAL A CA 1
ATOM 768 C C . VAL A 1 94 ? 16.440 18.661 -45.985 1.00 83.19 94 VAL A C 1
ATOM 770 O O . VAL A 1 94 ? 16.216 19.032 -47.133 1.00 83.19 94 VAL A O 1
ATOM 773 N N . ASP A 1 95 ? 15.483 18.253 -45.154 1.00 81.44 95 ASP A N 1
ATOM 774 C CA . ASP A 1 95 ? 14.054 18.269 -45.496 1.00 81.44 95 ASP A CA 1
ATOM 775 C C . ASP A 1 95 ? 13.475 19.694 -45.444 1.00 81.44 95 ASP A C 1
ATOM 777 O O . ASP A 1 95 ? 12.662 20.098 -46.276 1.00 81.44 95 ASP A O 1
ATOM 781 N N . TYR A 1 96 ? 13.956 20.511 -44.500 1.00 84.25 96 TYR A N 1
ATOM 782 C CA . TYR A 1 96 ? 13.480 21.876 -44.320 1.00 84.25 96 TYR A CA 1
ATOM 783 C C . TYR A 1 96 ? 14.565 22.824 -43.791 1.00 84.25 96 TYR A C 1
ATOM 785 O O . TYR A 1 96 ? 15.112 22.617 -42.712 1.00 84.25 96 TYR A O 1
ATOM 793 N N . ALA A 1 97 ? 14.852 23.898 -44.537 1.00 83.50 97 ALA A N 1
ATOM 794 C CA . ALA A 1 97 ? 15.911 24.872 -44.229 1.00 83.50 97 ALA A CA 1
ATOM 795 C C . ALA A 1 97 ? 15.395 26.248 -43.748 1.00 83.50 97 ALA A C 1
ATOM 797 O O . ALA A 1 97 ? 16.135 27.238 -43.785 1.00 83.50 97 ALA A O 1
ATOM 798 N N . GLY A 1 98 ? 14.123 26.339 -43.343 1.00 81.44 98 GLY A N 1
ATOM 799 C CA . GLY A 1 98 ? 13.521 27.590 -42.860 1.00 81.44 98 GLY A CA 1
ATOM 800 C C . GLY A 1 98 ? 13.078 28.561 -43.961 1.00 81.44 98 GLY A C 1
ATOM 801 O O . GLY A 1 98 ? 12.959 29.763 -43.732 1.00 81.44 98 GLY A O 1
ATOM 802 N N . GLU A 1 99 ? 12.880 28.082 -45.193 1.00 85.75 99 GLU A N 1
ATOM 803 C CA . GLU A 1 99 ? 12.566 28.957 -46.334 1.00 85.75 99 GLU A CA 1
ATOM 804 C C . GLU A 1 99 ? 11.221 29.694 -46.188 1.00 85.75 99 GLU A C 1
ATOM 806 O O . GLU A 1 99 ? 11.055 30.796 -46.718 1.00 85.75 99 GLU A O 1
ATOM 811 N N . ARG A 1 100 ? 10.254 29.141 -45.438 1.00 82.75 100 ARG A N 1
ATOM 812 C CA . ARG A 1 100 ? 8.967 29.811 -45.177 1.00 82.75 100 ARG A CA 1
ATOM 813 C C . ARG A 1 100 ? 9.147 31.028 -44.274 1.00 82.75 100 ARG A C 1
ATOM 815 O O . ARG A 1 100 ? 8.566 32.072 -44.557 1.00 82.75 100 ARG A O 1
ATOM 822 N N . GLU A 1 101 ? 9.944 30.901 -43.219 1.00 85.00 101 GLU A N 1
ATOM 823 C CA . GLU A 1 101 ? 10.209 31.963 -42.247 1.00 85.00 101 GLU A CA 1
ATOM 824 C C . GLU A 1 101 ? 11.075 33.061 -42.875 1.00 85.00 101 GLU A C 1
ATOM 826 O O . GLU A 1 101 ? 10.746 34.245 -42.764 1.00 85.00 101 GLU A O 1
ATOM 831 N N . LYS A 1 102 ? 12.083 32.671 -43.673 1.00 82.31 102 LYS A N 1
ATOM 832 C CA . LYS A 1 102 ? 12.891 33.605 -44.478 1.00 82.31 102 LYS A CA 1
ATOM 833 C C . LYS A 1 102 ? 12.027 34.438 -45.426 1.00 82.31 102 LYS A C 1
ATOM 835 O O . LYS A 1 102 ? 12.222 35.646 -45.535 1.00 82.31 102 LYS A O 1
ATOM 840 N N . LYS A 1 103 ? 11.032 33.826 -46.080 1.00 76.38 103 LYS A N 1
ATOM 841 C CA . LYS A 1 103 ? 10.090 34.534 -46.965 1.00 76.38 103 LYS A CA 1
ATOM 842 C C . LYS A 1 103 ? 9.114 35.440 -46.202 1.00 76.38 103 LYS A C 1
ATOM 844 O O . LYS A 1 103 ? 8.659 36.436 -46.757 1.00 76.38 103 LYS A O 1
ATOM 849 N N . ALA A 1 104 ? 8.800 35.109 -44.951 1.00 80.56 104 ALA A N 1
ATOM 850 C CA . ALA A 1 104 ? 7.961 35.921 -44.072 1.00 80.56 104 ALA A CA 1
ATOM 851 C C . ALA A 1 104 ? 8.721 37.086 -43.403 1.00 80.56 104 ALA A C 1
ATOM 853 O O . ALA A 1 104 ? 8.102 37.874 -42.692 1.00 80.56 104 ALA A O 1
ATOM 854 N N . GLY A 1 105 ? 10.036 37.212 -43.627 1.00 66.56 105 GLY A N 1
ATOM 855 C CA . GLY A 1 105 ? 10.865 38.271 -43.041 1.00 66.56 105 GLY A CA 1
ATOM 856 C C . GLY A 1 105 ? 11.077 38.129 -41.534 1.00 66.56 105 GLY A C 1
ATOM 857 O O . GLY A 1 105 ? 11.499 39.083 -40.886 1.00 66.56 105 GLY A O 1
ATOM 858 N N . VAL A 1 106 ? 10.775 36.957 -40.976 1.00 62.47 106 VAL A N 1
ATOM 859 C CA . VAL A 1 106 ? 11.023 36.635 -39.574 1.00 62.47 106 VAL A CA 1
ATOM 860 C C . VAL A 1 106 ? 12.244 35.723 -39.563 1.00 62.47 106 VAL A C 1
ATOM 862 O O . VAL A 1 106 ? 12.109 34.507 -39.669 1.00 62.47 106 VAL A O 1
ATOM 865 N N . SER A 1 107 ? 13.437 36.320 -39.545 1.00 55.62 107 SER A N 1
ATOM 866 C CA . SER A 1 107 ? 14.686 35.614 -39.232 1.00 55.62 107 SER A CA 1
ATOM 867 C C . SER A 1 107 ? 15.133 35.958 -37.825 1.00 55.62 107 SER A C 1
ATOM 869 O O . SER A 1 107 ? 15.156 37.181 -37.547 1.00 55.62 107 SER A O 1
#

pLDDT: mean 87.71, std 7.17, range [55.62, 95.62]